Protein AF-A0A2E4V399-F1 (afdb_monomer)

Mean predicted aligned error: 6.47 Å

pLDDT: mean 80.6, std 12.01, range [52.84, 95.0]

Nearest PDB structures (foldseek):
  6inr-assembly1_A  TM=4.577E-01  e=3.540E+00  Candidatus Phytoplasma australasiaticum subsp. taiwanense
  3n9m-assembly2_C  TM=5.669E-01  e=8.612E+00  Caenorhabditis elegans

Secondary structure (DSSP, 8-state):
-HHHHHHHHHHHHTTTTTTTTTS-TTSHHHHHHHHHHHHHHHHHHHHHHHHHHHH----STT-SHHHHHHHHHHHHHHHHHHHTT-TT-

Sequence (89 aa):
MEMYEMFACKHMDYGLNNIALGGDLTNSEDKKFSLTGLAIRLTDKISRLKNLLINGKNYVKGEGMEDTFIDIANYGIIGLLVGRDKWKK

Structure (mmCIF, N/CA/C/O backbone):
data_AF-A0A2E4V399-F1
#
_entry.id   AF-A0A2E4V399-F1
#
loop_
_atom_site.group_PDB
_atom_site.id
_atom_site.type_symbol
_atom_site.label_atom_id
_atom_site.label_alt_id
_atom_site.la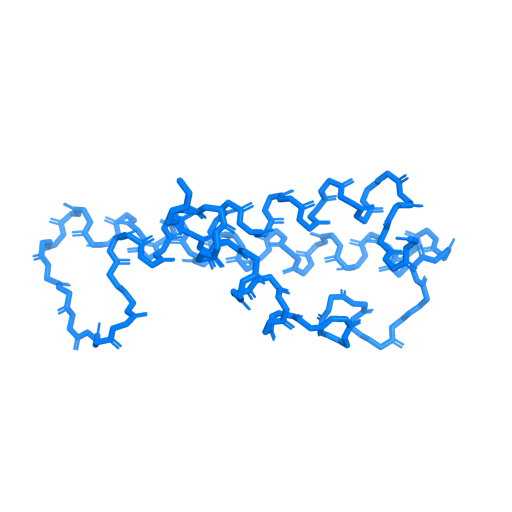bel_comp_id
_atom_site.label_asym_id
_atom_site.label_entity_id
_atom_site.label_seq_id
_atom_site.pdbx_PDB_ins_code
_atom_site.Cartn_x
_atom_site.Cartn_y
_atom_site.Cartn_z
_atom_site.occupancy
_atom_site.B_iso_or_equiv
_atom_site.auth_seq_id
_atom_site.auth_comp_id
_atom_site.auth_asym_id
_atom_site.auth_atom_id
_atom_site.pdbx_PDB_model_num
ATOM 1 N N . MET A 1 1 ? -9.776 -19.154 1.736 1.00 57.56 1 MET A N 1
ATOM 2 C CA . MET A 1 1 ? -10.129 -18.846 0.334 1.00 57.56 1 MET A CA 1
ATOM 3 C C . MET A 1 1 ? -10.638 -17.414 0.234 1.00 57.56 1 MET A C 1
ATOM 5 O O . MET A 1 1 ? -10.035 -16.636 -0.486 1.00 57.56 1 MET A O 1
ATOM 9 N N . GLU A 1 2 ? -11.580 -17.028 1.096 1.00 64.69 2 GLU A N 1
ATOM 10 C CA . GLU A 1 2 ? -12.151 -15.673 1.208 1.00 64.69 2 GLU A CA 1
ATOM 11 C C . GLU A 1 2 ? -11.127 -14.519 1.263 1.00 64.69 2 GLU A C 1
ATOM 13 O O . GLU A 1 2 ? -11.188 -13.607 0.446 1.00 64.69 2 GLU A O 1
ATOM 18 N N . MET A 1 3 ? -10.116 -14.571 2.145 1.00 61.88 3 MET A N 1
ATOM 19 C CA . MET A 1 3 ? -9.103 -13.498 2.208 1.00 61.88 3 MET A CA 1
ATOM 20 C C . MET A 1 3 ? -8.245 -13.383 0.940 1.00 61.88 3 MET A C 1
ATOM 22 O O . MET A 1 3 ? -7.809 -12.288 0.597 1.00 61.88 3 MET A O 1
ATOM 26 N N . TYR A 1 4 ? -7.994 -14.496 0.245 1.00 63.28 4 TYR A N 1
ATOM 27 C CA . TYR A 1 4 ? -7.230 -14.495 -1.005 1.00 63.28 4 TYR A CA 1
ATOM 28 C C . TYR A 1 4 ? -8.053 -13.905 -2.154 1.00 63.28 4 TYR A C 1
ATOM 30 O O . TYR A 1 4 ? -7.533 -13.116 -2.934 1.00 63.28 4 TYR A O 1
ATOM 38 N N . GLU A 1 5 ? -9.342 -14.234 -2.226 1.00 69.56 5 GLU A N 1
ATOM 39 C CA . GLU A 1 5 ? -10.275 -13.669 -3.208 1.00 69.56 5 GLU A CA 1
ATOM 40 C C . GLU A 1 5 ? -10.490 -12.171 -2.972 1.00 69.56 5 GLU A C 1
ATOM 42 O O . GLU A 1 5 ? -10.431 -11.379 -3.908 1.00 69.56 5 GLU A O 1
ATOM 47 N N . MET A 1 6 ? -10.641 -11.759 -1.712 1.00 68.25 6 MET A N 1
ATOM 48 C CA . MET A 1 6 ? -10.772 -10.354 -1.331 1.00 68.25 6 MET A CA 1
ATOM 49 C C . MET A 1 6 ? -9.490 -9.557 -1.619 1.00 68.25 6 MET A C 1
ATOM 51 O O . MET A 1 6 ? -9.559 -8.442 -2.140 1.00 68.25 6 MET A O 1
ATOM 55 N N . PHE A 1 7 ? -8.319 -10.151 -1.352 1.00 69.06 7 PHE A N 1
ATOM 56 C CA . PHE A 1 7 ? -7.024 -9.624 -1.783 1.00 69.06 7 PHE A CA 1
ATOM 57 C C . PHE A 1 7 ? -6.976 -9.469 -3.307 1.00 69.06 7 PHE A C 1
ATOM 59 O O . PHE A 1 7 ? -6.683 -8.379 -3.783 1.00 69.06 7 PHE A O 1
ATOM 66 N N . ALA A 1 8 ? -7.311 -10.511 -4.073 1.00 68.75 8 ALA A N 1
ATOM 67 C CA . ALA A 1 8 ? -7.236 -10.502 -5.533 1.00 68.75 8 ALA A CA 1
ATOM 68 C C . ALA A 1 8 ? -8.192 -9.479 -6.174 1.00 68.75 8 ALA A C 1
ATOM 70 O O . ALA A 1 8 ? -7.774 -8.729 -7.057 1.00 68.75 8 ALA A O 1
ATOM 71 N N . CYS A 1 9 ? -9.440 -9.393 -5.700 1.00 70.00 9 CYS A N 1
ATOM 72 C CA . CYS A 1 9 ? -10.418 -8.408 -6.168 1.00 70.00 9 CYS A CA 1
ATOM 73 C C . CYS A 1 9 ? -9.938 -6.972 -5.915 1.00 70.00 9 CYS A C 1
ATOM 75 O O . CYS A 1 9 ? -9.851 -6.186 -6.855 1.00 70.00 9 CYS A O 1
ATOM 77 N N . LYS A 1 10 ? -9.531 -6.642 -4.678 1.00 69.50 10 LYS A N 1
AT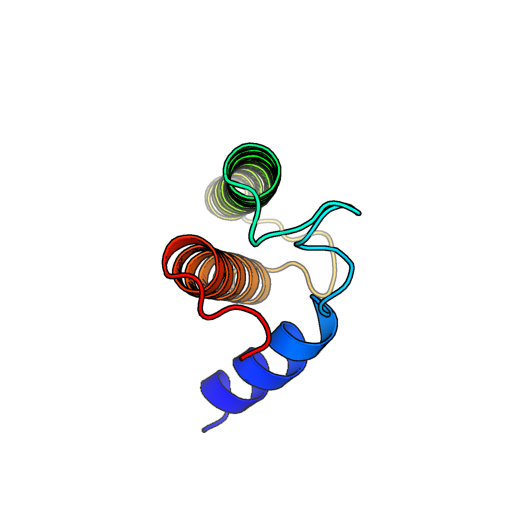OM 78 C CA . LYS A 1 10 ? -9.001 -5.303 -4.355 1.00 69.50 10 LYS A CA 1
ATOM 79 C C . LYS A 1 10 ? -7.689 -5.018 -5.095 1.00 69.50 10 LYS A C 1
ATOM 81 O O . LYS A 1 10 ? -7.471 -3.899 -5.544 1.00 69.50 10 LYS A O 1
ATOM 86 N N . HIS A 1 11 ? -6.821 -6.018 -5.263 1.00 70.75 11 HIS A N 1
ATOM 87 C CA . HIS A 1 11 ? -5.570 -5.895 -6.015 1.00 70.75 11 HIS A CA 1
ATOM 88 C C . HIS A 1 11 ? -5.808 -5.456 -7.467 1.00 70.75 11 HIS A C 1
ATOM 90 O O . HIS A 1 11 ? -5.068 -4.608 -7.971 1.00 70.75 11 HIS A O 1
ATOM 96 N N . MET A 1 12 ? -6.856 -5.978 -8.118 1.00 66.00 12 MET A N 1
ATOM 97 C CA . MET A 1 12 ? -7.255 -5.540 -9.459 1.00 66.00 12 MET A CA 1
ATOM 98 C C . MET A 1 12 ? -7.738 -4.083 -9.486 1.00 66.00 12 MET A C 1
ATOM 100 O O . MET A 1 12 ? -7.406 -3.369 -10.433 1.00 66.00 12 MET A O 1
ATOM 104 N N . ASP A 1 13 ? -8.424 -3.612 -8.439 1.00 65.12 13 ASP A N 1
ATOM 105 C CA . ASP A 1 13 ? -8.926 -2.231 -8.345 1.00 65.12 13 ASP A CA 1
ATOM 106 C C . ASP A 1 13 ? -7.814 -1.184 -8.167 1.00 65.12 13 ASP A C 1
ATOM 108 O O . ASP A 1 13 ? -7.904 -0.090 -8.728 1.00 65.12 13 ASP A O 1
ATOM 112 N N . TYR A 1 14 ? -6.716 -1.497 -7.458 1.00 64.88 14 TYR A N 1
ATOM 113 C CA . TYR A 1 14 ? -5.543 -0.596 -7.433 1.00 64.88 14 TYR A CA 1
ATOM 114 C C . TYR A 1 14 ? -4.830 -0.522 -8.787 1.00 64.88 14 TYR A C 1
ATOM 116 O O . TYR A 1 14 ? -3.932 0.311 -8.946 1.00 64.88 14 TYR A O 1
ATOM 124 N N . GLY A 1 15 ? -5.230 -1.396 -9.723 1.00 55.97 15 GLY A N 1
ATOM 125 C CA . GLY A 1 15 ? -5.188 -1.226 -11.166 1.00 55.97 15 GLY A CA 1
ATOM 126 C C . GLY A 1 15 ? -4.003 -0.421 -11.658 1.00 55.97 15 GLY A C 1
ATOM 127 O O . GLY A 1 15 ? -4.084 0.802 -11.702 1.00 55.97 15 GLY A O 1
ATOM 128 N N . LEU A 1 16 ? -2.936 -1.140 -12.033 1.00 54.16 16 LEU A N 1
ATOM 129 C CA . LEU A 1 16 ? -1.918 -0.931 -13.086 1.00 54.16 16 LEU A CA 1
ATOM 130 C C . LEU A 1 16 ? -1.521 0.502 -13.519 1.00 54.16 16 LEU A C 1
ATOM 132 O O . LEU A 1 16 ? -0.352 0.721 -13.839 1.00 54.16 16 LEU A O 1
ATOM 136 N N . ASN A 1 17 ? -2.447 1.452 -13.567 1.00 52.84 17 ASN A N 1
ATOM 137 C CA . ASN A 1 17 ? -2.295 2.849 -13.948 1.00 52.84 17 ASN A CA 1
ATOM 138 C C . ASN A 1 17 ? -1.897 3.768 -12.778 1.00 52.84 17 ASN A C 1
ATOM 140 O O . ASN A 1 17 ? -1.172 4.731 -13.003 1.00 52.84 17 ASN A O 1
ATOM 144 N N . ASN A 1 18 ? -2.292 3.477 -11.530 1.00 69.81 18 ASN A N 1
ATOM 145 C CA . ASN A 1 18 ? -2.070 4.414 -10.410 1.00 69.81 18 ASN A CA 1
ATOM 146 C C . ASN A 1 18 ? -0.747 4.193 -9.641 1.00 69.81 18 ASN A C 1
ATOM 148 O O . ASN A 1 18 ? -0.311 5.044 -8.863 1.00 69.81 18 ASN A O 1
ATOM 152 N N . ILE A 1 19 ? -0.095 3.045 -9.858 1.00 81.31 19 ILE A N 1
ATOM 153 C CA . ILE A 1 19 ? 1.181 2.693 -9.212 1.00 81.31 19 ILE A CA 1
ATOM 154 C C . ILE A 1 19 ? 2.366 3.321 -9.936 1.00 81.31 19 ILE A C 1
ATOM 156 O O . ILE A 1 19 ? 3.258 3.859 -9.288 1.00 81.31 19 ILE A O 1
ATOM 160 N N . ALA A 1 20 ? 2.354 3.297 -11.269 1.00 74.06 20 ALA A N 1
ATOM 161 C CA . ALA A 1 20 ? 3.414 3.887 -12.079 1.00 74.06 20 ALA A CA 1
ATOM 162 C C . ALA A 1 20 ? 3.407 5.426 -12.041 1.00 74.06 20 ALA A C 1
ATOM 164 O O . ALA A 1 20 ? 4.385 6.036 -12.446 1.00 74.06 20 ALA A O 1
ATOM 165 N N . LEU A 1 21 ? 2.320 6.052 -11.557 1.00 79.69 21 LEU A N 1
ATOM 166 C CA . LEU A 1 21 ? 2.153 7.512 -11.486 1.00 79.69 21 LEU A CA 1
ATOM 167 C C . LEU A 1 21 ? 2.452 8.225 -12.823 1.00 79.69 21 LEU A C 1
ATOM 169 O O . LEU A 1 21 ? 2.888 9.370 -12.835 1.00 79.69 21 LEU A O 1
ATOM 173 N N . GLY A 1 22 ? 2.214 7.541 -13.948 1.00 74.75 22 GLY A N 1
ATOM 174 C CA . GLY A 1 22 ? 2.508 8.041 -15.295 1.00 74.75 22 GLY A CA 1
ATOM 175 C C . GLY A 1 22 ? 3.956 7.863 -15.775 1.00 74.75 22 GLY A C 1
ATOM 176 O O . GLY A 1 22 ? 4.233 8.230 -16.911 1.00 74.75 22 GLY A O 1
ATOM 177 N N . GLY A 1 23 ? 4.851 7.298 -14.958 1.00 78.69 23 GLY A N 1
ATOM 178 C CA . GLY A 1 23 ? 6.252 7.025 -15.300 1.00 78.69 23 GLY A CA 1
ATOM 179 C C . GLY A 1 23 ? 6.522 5.599 -15.796 1.00 78.69 23 GLY A C 1
ATOM 180 O O . GLY A 1 23 ? 5.641 4.732 -15.806 1.00 78.69 23 GLY A O 1
ATOM 181 N N . ASP A 1 24 ? 7.769 5.344 -16.186 1.00 84.69 24 ASP A N 1
ATOM 182 C CA . ASP A 1 24 ? 8.266 4.039 -16.618 1.00 84.69 24 ASP A CA 1
ATOM 183 C C . ASP A 1 24 ? 8.965 3.311 -15.461 1.00 84.69 24 ASP A C 1
ATOM 185 O O . ASP A 1 24 ? 10.067 3.655 -15.050 1.00 84.69 24 ASP A O 1
ATOM 189 N N . LEU A 1 25 ? 8.359 2.237 -14.952 1.00 85.19 25 LEU A N 1
ATOM 190 C CA . LEU A 1 25 ? 8.910 1.474 -13.825 1.00 85.19 25 LEU A CA 1
ATOM 191 C C . LEU A 1 25 ? 10.201 0.700 -14.148 1.00 85.19 25 LEU A C 1
ATOM 193 O O . LEU A 1 25 ? 10.803 0.144 -13.229 1.00 85.19 25 LEU A O 1
ATOM 197 N N . THR A 1 26 ? 10.632 0.650 -15.413 1.00 84.75 26 THR A N 1
ATOM 198 C CA . THR A 1 26 ? 11.970 0.160 -15.785 1.00 84.75 26 THR A CA 1
ATOM 199 C C . THR A 1 26 ? 13.059 1.204 -15.525 1.00 84.75 26 THR A C 1
ATOM 201 O O . THR A 1 26 ? 14.224 0.847 -15.333 1.00 84.75 26 THR A O 1
ATOM 204 N N . ASN A 1 27 ? 12.688 2.487 -15.447 1.00 90.38 27 ASN A N 1
ATOM 205 C CA . ASN A 1 27 ? 13.567 3.570 -15.041 1.00 90.38 27 ASN A CA 1
ATOM 206 C C . ASN A 1 27 ? 13.688 3.612 -13.506 1.00 90.38 27 ASN A C 1
ATOM 208 O O . ASN A 1 27 ? 12.703 3.578 -12.768 1.00 90.38 27 ASN A O 1
ATOM 212 N N . SER A 1 28 ? 14.924 3.705 -13.011 1.00 88.81 28 SER A N 1
ATOM 213 C CA . SER A 1 28 ? 15.229 3.718 -11.575 1.00 88.81 28 SER A CA 1
ATOM 214 C C . SER A 1 28 ? 14.605 4.907 -10.825 1.00 88.81 28 SER A C 1
ATOM 216 O O . SER A 1 28 ? 14.170 4.759 -9.681 1.00 88.81 28 SER A O 1
ATOM 218 N N . GLU A 1 29 ? 14.536 6.080 -11.456 1.00 91.31 29 GLU A N 1
ATOM 219 C CA . GLU A 1 29 ? 13.983 7.298 -10.860 1.00 91.31 29 GLU A CA 1
ATOM 22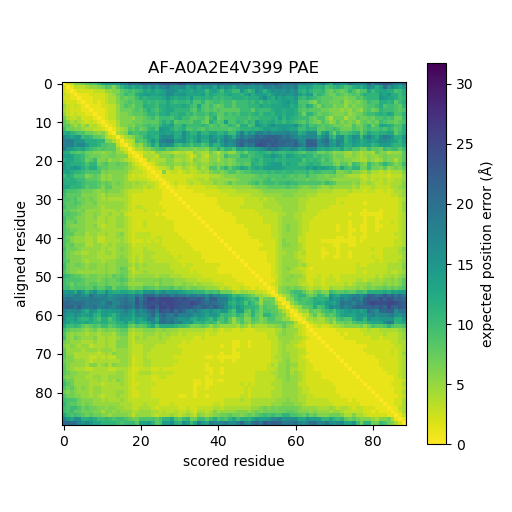0 C C . GLU A 1 29 ? 12.461 7.208 -10.721 1.00 91.31 29 GLU A C 1
ATOM 222 O O . GLU A 1 29 ? 11.934 7.370 -9.618 1.00 91.31 29 GLU A O 1
ATOM 227 N N . ASP A 1 30 ? 11.770 6.822 -11.792 1.00 89.81 30 ASP A N 1
ATOM 228 C CA . ASP A 1 30 ? 10.318 6.613 -11.793 1.00 89.81 30 ASP A CA 1
ATOM 229 C C . ASP A 1 30 ? 9.910 5.473 -10.851 1.00 89.81 30 ASP A C 1
ATOM 231 O O . ASP A 1 30 ? 8.920 5.572 -10.120 1.00 89.81 30 ASP A O 1
ATOM 235 N N . LYS A 1 31 ? 10.711 4.402 -10.781 1.00 91.19 31 LYS A N 1
ATOM 236 C CA . LYS A 1 31 ? 10.533 3.325 -9.800 1.00 91.19 31 LYS A CA 1
ATOM 237 C C . LYS A 1 31 ? 10.658 3.843 -8.369 1.00 91.19 31 LYS A C 1
ATOM 239 O O . LYS A 1 31 ? 9.825 3.512 -7.523 1.00 91.19 31 LYS A O 1
ATOM 244 N N . LYS A 1 32 ? 11.672 4.661 -8.076 1.00 91.94 32 LYS A N 1
ATOM 245 C CA . LYS A 1 32 ? 11.835 5.277 -6.752 1.00 91.94 32 LYS A CA 1
ATOM 246 C C . LYS A 1 32 ? 10.649 6.184 -6.429 1.00 91.94 32 LYS A C 1
ATOM 248 O O . LYS A 1 32 ? 10.113 6.091 -5.329 1.00 91.94 32 LYS A O 1
ATOM 253 N N . PHE A 1 33 ? 10.202 6.992 -7.386 1.00 91.75 33 PHE A N 1
ATOM 254 C CA . PHE A 1 33 ? 9.040 7.864 -7.238 1.00 91.75 33 PHE A CA 1
ATOM 255 C C . PHE A 1 33 ? 7.756 7.070 -6.951 1.00 91.75 33 PHE A C 1
ATOM 257 O O . PHE A 1 33 ? 7.023 7.383 -6.010 1.00 91.75 33 PHE A O 1
ATOM 264 N N . SER A 1 34 ? 7.532 5.973 -7.677 1.00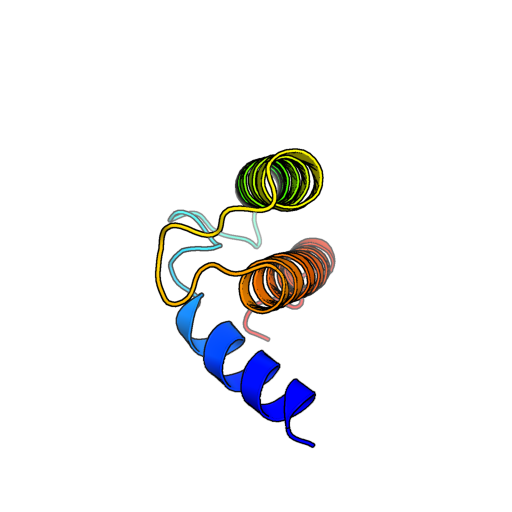 90.94 34 SER A N 1
ATOM 265 C CA . SER A 1 34 ? 6.433 5.033 -7.434 1.00 90.94 34 SER A CA 1
ATOM 266 C C . SER A 1 34 ? 6.474 4.438 -6.020 1.00 90.94 34 SER A C 1
ATOM 268 O O . SER A 1 34 ? 5.475 4.481 -5.295 1.00 90.94 34 SER A O 1
ATOM 270 N N . LEU A 1 35 ? 7.641 3.947 -5.582 1.00 92.69 35 LEU A N 1
ATOM 271 C CA . LEU A 1 35 ? 7.832 3.405 -4.231 1.00 92.69 35 LEU A CA 1
ATOM 272 C C . LEU A 1 35 ? 7.622 4.471 -3.145 1.00 92.69 35 LEU A C 1
ATOM 274 O O . LEU A 1 35 ? 7.026 4.178 -2.108 1.00 92.69 35 LEU A O 1
ATOM 278 N N . THR A 1 36 ? 8.040 5.717 -3.383 1.00 93.81 36 THR A N 1
ATOM 279 C CA . THR A 1 36 ? 7.742 6.846 -2.492 1.00 93.81 36 THR A CA 1
ATOM 280 C C . THR A 1 36 ? 6.237 7.105 -2.409 1.00 93.81 36 THR A C 1
ATOM 282 O O . THR A 1 36 ? 5.700 7.242 -1.309 1.00 93.81 36 THR A O 1
ATOM 285 N N . GLY A 1 37 ? 5.523 7.090 -3.538 1.00 92.19 37 GLY A N 1
ATOM 286 C CA . GLY A 1 37 ? 4.064 7.218 -3.559 1.00 92.19 37 GLY A CA 1
ATOM 287 C C . GLY A 1 37 ? 3.349 6.086 -2.810 1.00 92.19 37 GLY A C 1
AT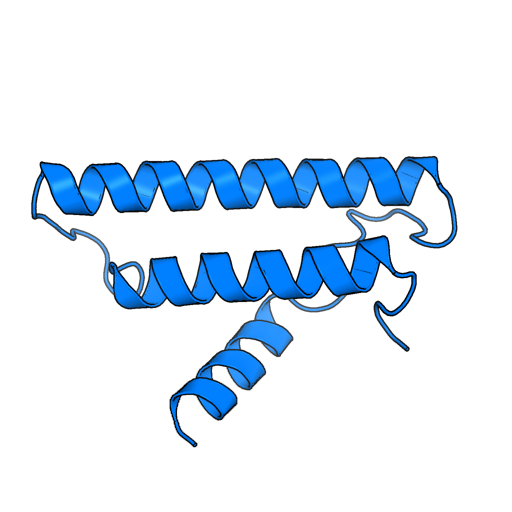OM 288 O O . GLY A 1 37 ? 2.346 6.324 -2.137 1.00 92.19 37 GLY A O 1
ATOM 289 N N . LEU A 1 38 ? 3.865 4.856 -2.875 1.00 91.88 38 LEU A N 1
ATOM 290 C CA . LEU A 1 38 ? 3.370 3.727 -2.076 1.00 91.88 38 LEU A CA 1
ATOM 291 C C . LEU A 1 38 ? 3.617 3.928 -0.576 1.00 91.88 38 LEU A C 1
ATOM 293 O O . LEU A 1 38 ? 2.715 3.690 0.225 1.00 91.88 38 LEU A O 1
ATOM 297 N N . ALA A 1 39 ? 4.800 4.411 -0.189 1.00 93.75 39 ALA A N 1
ATOM 298 C CA . ALA A 1 39 ? 5.127 4.685 1.209 1.00 93.75 39 ALA A CA 1
ATOM 299 C C . ALA A 1 39 ? 4.213 5.761 1.825 1.00 93.75 39 ALA A C 1
ATOM 301 O O . ALA A 1 39 ? 3.772 5.620 2.968 1.00 93.75 39 ALA A O 1
ATOM 302 N N . ILE A 1 40 ? 3.871 6.803 1.059 1.00 93.38 40 ILE A N 1
ATOM 303 C CA . ILE A 1 40 ? 2.925 7.845 1.490 1.00 93.38 40 ILE A CA 1
ATOM 304 C C . ILE A 1 40 ? 1.532 7.242 1.721 1.00 93.38 40 ILE A C 1
ATOM 306 O O . ILE A 1 40 ? 0.942 7.456 2.780 1.00 93.38 40 ILE A O 1
ATOM 310 N N . ARG A 1 41 ? 1.032 6.428 0.780 1.00 91.50 41 ARG A N 1
ATOM 311 C CA . ARG A 1 41 ? -0.269 5.744 0.916 1.00 91.50 41 ARG A CA 1
ATOM 312 C C . ARG A 1 41 ? -0.305 4.803 2.123 1.00 91.50 41 ARG A C 1
ATOM 314 O O . ARG A 1 41 ? -1.283 4.799 2.864 1.00 91.50 41 ARG A O 1
ATOM 321 N N . LEU A 1 42 ? 0.767 4.049 2.367 1.00 93.75 42 LEU A N 1
ATOM 322 C CA . LEU A 1 42 ? 0.900 3.214 3.566 1.00 93.75 42 LEU A CA 1
ATOM 323 C C . LEU A 1 42 ? 0.860 4.046 4.851 1.00 93.75 42 LEU A C 1
ATOM 325 O O . LEU A 1 42 ? 0.183 3.673 5.807 1.00 93.75 42 LEU A O 1
ATOM 329 N N . THR A 1 43 ? 1.558 5.181 4.870 1.00 95.00 43 THR A N 1
ATOM 330 C CA . THR A 1 43 ? 1.605 6.075 6.035 1.00 95.00 43 THR A CA 1
ATOM 331 C C . THR A 1 43 ? 0.222 6.632 6.373 1.00 95.00 43 THR A C 1
ATOM 333 O O . THR A 1 43 ? -0.160 6.647 7.546 1.00 95.00 43 THR A O 1
ATOM 336 N N . ASP A 1 44 ? -0.551 7.029 5.361 1.00 91.38 44 ASP A N 1
ATOM 337 C CA . ASP A 1 44 ? -1.942 7.459 5.528 1.00 91.38 44 ASP A CA 1
ATOM 338 C C . ASP A 1 44 ? -2.807 6.351 6.157 1.00 91.38 44 ASP A C 1
ATOM 340 O O . ASP A 1 44 ? -3.431 6.554 7.203 1.00 91.38 44 ASP A O 1
ATOM 344 N N . LYS A 1 45 ? -2.745 5.128 5.611 1.00 90.50 45 LYS A N 1
ATOM 345 C CA . LYS A 1 45 ? -3.510 3.980 6.128 1.00 90.50 45 LYS A CA 1
ATOM 346 C C . LYS A 1 45 ? -3.116 3.585 7.549 1.00 90.50 45 LYS A C 1
ATOM 348 O O . LYS A 1 45 ? -3.989 3.308 8.368 1.00 90.50 45 LYS A O 1
ATOM 353 N N . ILE A 1 46 ? -1.829 3.620 7.889 1.00 93.25 46 ILE A N 1
ATOM 354 C CA . ILE A 1 46 ? -1.357 3.363 9.259 1.00 93.25 46 ILE A CA 1
ATOM 355 C C . ILE A 1 46 ? -1.867 4.442 10.219 1.00 93.25 46 ILE A C 1
ATOM 357 O O . ILE A 1 46 ? -2.294 4.129 11.332 1.00 93.25 46 ILE A O 1
ATOM 361 N N . SER A 1 47 ? -1.844 5.709 9.803 1.00 91.56 47 SER A N 1
ATOM 362 C CA . SER A 1 47 ? -2.329 6.825 10.623 1.00 91.56 47 SER A CA 1
ATOM 363 C C . SER A 1 47 ? -3.829 6.701 10.883 1.00 91.56 47 SER A C 1
ATOM 365 O O . SER A 1 47 ? -4.286 6.847 12.018 1.00 91.56 47 SER A O 1
ATOM 367 N N . ARG A 1 48 ? -4.593 6.322 9.855 1.00 87.75 48 ARG A N 1
ATOM 368 C CA . ARG A 1 48 ? -6.011 5.987 9.977 1.00 87.75 48 ARG A CA 1
ATOM 369 C C . ARG A 1 48 ? -6.249 4.820 10.936 1.00 87.75 48 ARG A C 1
ATOM 371 O O . ARG A 1 48 ? -7.081 4.941 11.832 1.00 87.75 48 ARG A O 1
ATOM 378 N N . LEU A 1 49 ? -5.512 3.718 10.785 1.00 90.56 49 LEU A N 1
ATOM 379 C CA . LEU A 1 49 ? -5.636 2.548 11.657 1.00 90.56 49 LEU A CA 1
ATOM 380 C C . LEU A 1 49 ? -5.385 2.919 13.122 1.00 90.56 49 LEU A C 1
ATOM 382 O O . LEU A 1 49 ? -6.166 2.546 13.993 1.00 90.56 49 LEU A O 1
ATOM 386 N N . LYS A 1 50 ? -4.340 3.713 13.393 1.00 90.31 50 LYS A N 1
ATOM 387 C CA . LYS A 1 50 ? -4.062 4.244 14.736 1.00 90.31 50 LYS A CA 1
ATOM 388 C C . LYS A 1 50 ? -5.239 5.049 15.283 1.00 90.31 50 LYS A C 1
ATOM 390 O O . LYS A 1 50 ? -5.646 4.824 16.419 1.00 90.31 50 LYS A O 1
ATOM 395 N N . ASN A 1 51 ? -5.812 5.943 14.480 1.00 87.19 51 ASN A N 1
ATOM 396 C CA . ASN A 1 51 ? -6.972 6.734 14.891 1.00 87.19 51 ASN A CA 1
ATOM 397 C C . ASN A 1 51 ? -8.193 5.859 15.208 1.00 87.19 51 ASN A C 1
ATOM 399 O O . ASN A 1 51 ? -8.886 6.130 16.187 1.00 87.19 51 ASN A O 1
ATOM 403 N N . LEU A 1 52 ? -8.442 4.805 14.423 1.00 86.19 52 LEU A N 1
ATOM 404 C CA . LEU A 1 52 ? -9.525 3.849 14.676 1.00 86.19 52 LEU A CA 1
ATOM 405 C C . LEU A 1 52 ? -9.312 3.075 15.983 1.00 86.19 52 LEU A C 1
ATOM 407 O O . LEU A 1 52 ? -10.257 2.929 16.755 1.00 86.19 52 LEU A O 1
ATOM 411 N N . LEU A 1 53 ? -8.081 2.632 16.253 1.00 85.19 53 LEU A N 1
ATOM 412 C CA . LEU A 1 53 ? -7.731 1.903 17.476 1.00 85.19 53 LEU A CA 1
ATOM 413 C C . LEU A 1 53 ? -7.858 2.768 18.737 1.00 85.19 53 LEU A C 1
ATOM 415 O O . LEU A 1 53 ? -8.311 2.279 19.766 1.00 85.19 53 LEU A O 1
ATOM 419 N N . ILE A 1 54 ? -7.471 4.045 18.661 1.00 86.94 54 ILE A N 1
ATOM 420 C CA . ILE A 1 54 ? -7.498 4.962 19.812 1.00 86.94 54 ILE A CA 1
ATOM 421 C C . ILE A 1 54 ? -8.918 5.475 20.081 1.00 86.94 54 ILE A C 1
ATOM 423 O O . ILE A 1 54 ? -9.34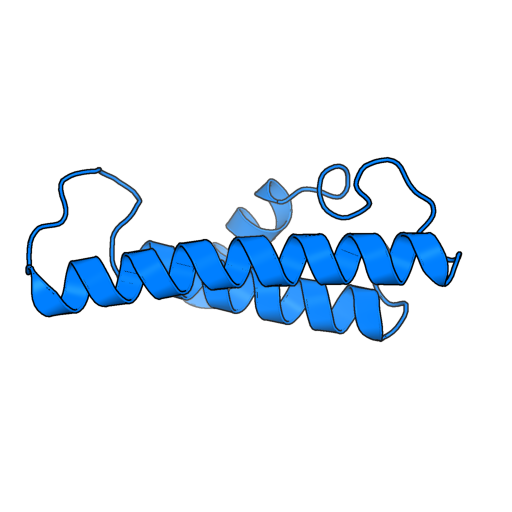6 5.531 21.230 1.00 86.94 54 ILE A O 1
ATOM 427 N N . ASN A 1 55 ? -9.656 5.854 19.033 1.00 81.88 55 ASN A N 1
ATOM 428 C CA . ASN A 1 55 ? -10.936 6.552 19.185 1.00 81.88 55 ASN A CA 1
ATOM 429 C C . ASN A 1 55 ? -12.161 5.628 19.083 1.00 81.88 55 ASN A C 1
ATOM 431 O O . ASN A 1 55 ? -13.282 6.081 19.321 1.00 81.88 55 ASN A O 1
ATOM 435 N N . GLY A 1 56 ? -11.975 4.362 18.688 1.00 66.19 56 GLY A N 1
ATOM 436 C CA . GLY A 1 56 ? -13.011 3.321 18.648 1.00 66.19 56 GLY A CA 1
ATOM 437 C C . GLY A 1 56 ? -14.189 3.590 17.705 1.00 66.19 56 GLY A C 1
ATOM 438 O O . GLY A 1 56 ? -15.175 2.856 17.725 1.00 66.19 56 GLY A O 1
ATOM 439 N N . LYS A 1 57 ? -14.131 4.651 16.895 1.00 60.81 57 LYS A N 1
ATOM 440 C CA . LYS A 1 57 ? -15.259 5.120 16.088 1.00 60.81 57 LYS A CA 1
ATOM 441 C C . LYS A 1 57 ? -14.899 5.106 14.617 1.00 60.81 57 LYS A C 1
ATOM 443 O O . LYS A 1 57 ? -14.032 5.841 14.153 1.00 60.81 57 LYS A O 1
ATOM 448 N N . ASN A 1 58 ? -15.609 4.251 13.901 1.00 61.84 58 ASN A N 1
ATOM 449 C CA . ASN A 1 58 ? -15.479 4.077 12.475 1.00 61.84 58 ASN A CA 1
ATOM 450 C C . ASN A 1 58 ? -16.674 4.762 11.804 1.00 61.84 58 ASN A C 1
ATOM 452 O O . ASN A 1 58 ? -17.787 4.246 11.836 1.00 61.84 58 ASN A O 1
ATOM 456 N N . TYR A 1 59 ? -16.464 5.971 11.285 1.00 58.38 59 TYR A N 1
ATOM 457 C CA . TYR A 1 59 ? -17.550 6.827 10.789 1.00 58.38 59 TYR A CA 1
ATOM 458 C C . TYR A 1 59 ? -17.853 6.639 9.293 1.00 58.38 59 TYR A C 1
ATOM 460 O O . TYR A 1 59 ? -18.795 7.243 8.787 1.00 58.38 59 TYR A O 1
ATOM 468 N N . VAL A 1 60 ? -17.077 5.809 8.585 1.00 64.25 60 VAL A N 1
ATOM 469 C CA . VAL A 1 60 ? -17.183 5.627 7.130 1.00 64.25 60 VAL A CA 1
ATOM 470 C C . VAL A 1 60 ? -17.342 4.144 6.791 1.00 64.25 60 VAL A C 1
ATOM 472 O O . VAL A 1 60 ? -16.542 3.301 7.202 1.00 64.25 60 VAL A O 1
ATOM 475 N N . LYS A 1 61 ? -18.401 3.815 6.044 1.00 63.97 61 LYS A N 1
ATOM 476 C CA . LYS A 1 61 ? -18.692 2.453 5.575 1.00 63.97 61 LYS A CA 1
ATOM 477 C C . LYS A 1 61 ? -17.648 2.035 4.528 1.00 63.97 61 LYS A C 1
ATOM 479 O O . LYS A 1 61 ? -17.447 2.764 3.565 1.00 63.97 61 L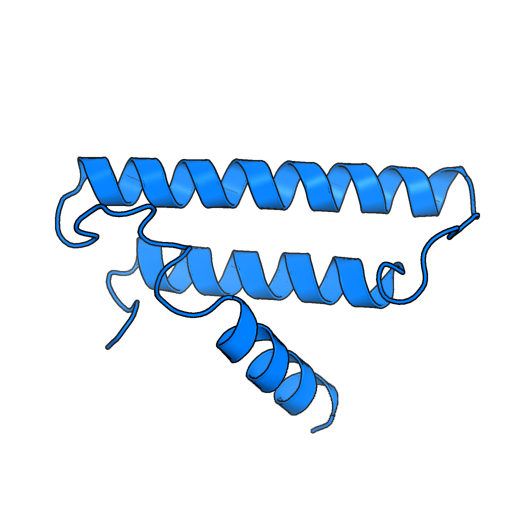YS A O 1
ATOM 484 N N . GLY A 1 62 ? -17.023 0.868 4.704 1.00 66.31 62 GLY A N 1
ATOM 485 C CA . GLY A 1 62 ? -15.988 0.349 3.791 1.00 66.31 62 GLY A CA 1
ATOM 486 C C . GLY A 1 62 ? -14.570 0.861 4.061 1.00 66.31 62 GLY A C 1
ATOM 487 O O . GLY A 1 62 ? -13.686 0.707 3.223 1.00 66.31 62 GLY A O 1
ATOM 488 N N . GLU A 1 63 ? -14.345 1.488 5.215 1.00 71.75 63 GLU A N 1
ATOM 489 C CA . GLU A 1 63 ? -13.012 1.911 5.636 1.00 71.75 63 GLU A CA 1
ATOM 490 C C . GLU A 1 63 ? -12.725 1.550 7.104 1.00 71.75 63 GLU A C 1
ATOM 492 O O . GLU A 1 63 ? -12.130 2.331 7.861 1.00 71.75 63 GLU A O 1
ATOM 497 N N . GLY A 1 64 ? -13.199 0.370 7.518 1.00 81.44 64 GLY A N 1
ATOM 498 C CA . GLY A 1 64 ? -12.933 -0.155 8.850 1.00 81.44 64 GLY A CA 1
ATOM 499 C C . GLY A 1 64 ? -11.532 -0.694 9.044 1.00 81.44 64 GLY A C 1
ATOM 500 O O . GLY A 1 64 ? -10.675 -0.601 8.167 1.00 81.44 64 GLY A O 1
ATOM 501 N N . MET A 1 65 ? -11.286 -1.238 10.237 1.00 86.00 65 MET A N 1
ATOM 502 C CA . MET A 1 65 ? -9.981 -1.809 10.572 1.00 86.00 65 MET A CA 1
ATOM 503 C C . MET A 1 65 ? -9.600 -2.916 9.589 1.00 86.00 65 MET A C 1
ATOM 505 O O . MET A 1 65 ? -8.482 -2.910 9.088 1.00 86.00 65 MET A O 1
ATOM 509 N N . GLU A 1 66 ? -10.539 -3.804 9.261 1.00 85.25 66 GLU A N 1
ATOM 510 C CA . GLU A 1 66 ? -10.334 -4.883 8.292 1.00 85.25 66 GLU A CA 1
ATOM 511 C C . GLU A 1 66 ? -9.983 -4.351 6.896 1.00 85.25 66 GLU A C 1
ATOM 513 O O . GLU A 1 66 ? -8.927 -4.698 6.371 1.00 85.25 66 GLU A O 1
ATOM 518 N N . ASP A 1 67 ? -10.779 -3.425 6.345 1.00 83.81 67 ASP A N 1
ATOM 519 C CA . ASP A 1 67 ? -10.466 -2.752 5.074 1.00 83.81 67 ASP A CA 1
ATOM 520 C C . ASP A 1 67 ? -9.075 -2.102 5.096 1.00 83.81 67 ASP A C 1
ATOM 522 O O . ASP A 1 67 ? -8.314 -2.203 4.135 1.00 83.81 67 ASP A O 1
ATOM 526 N N . THR A 1 68 ? -8.716 -1.469 6.217 1.00 87.81 68 THR A N 1
ATOM 527 C CA . THR A 1 68 ? -7.422 -0.797 6.378 1.00 87.81 68 THR A CA 1
ATOM 528 C C . THR A 1 68 ? -6.264 -1.799 6.418 1.00 87.81 68 THR A C 1
ATOM 530 O O . THR A 1 68 ? -5.213 -1.545 5.831 1.00 87.81 68 THR A O 1
ATOM 533 N N . PHE A 1 69 ? -6.434 -2.956 7.064 1.00 89.06 69 PHE A N 1
ATOM 534 C CA . PHE A 1 69 ? -5.434 -4.027 7.033 1.00 89.06 69 PHE A CA 1
ATOM 535 C C . PHE A 1 69 ? -5.275 -4.618 5.630 1.00 89.06 69 PHE A C 1
ATOM 537 O O . PHE A 1 69 ? -4.144 -4.857 5.200 1.00 89.06 69 PHE A O 1
ATOM 544 N N . ILE A 1 70 ? -6.378 -4.797 4.899 1.00 87.19 70 ILE A N 1
ATOM 545 C CA . ILE A 1 70 ? -6.362 -5.261 3.507 1.00 87.19 70 ILE A CA 1
ATOM 546 C C . ILE A 1 70 ? -5.617 -4.258 2.616 1.00 87.19 70 ILE A C 1
ATOM 548 O O . ILE A 1 70 ? -4.754 -4.667 1.840 1.00 87.19 70 ILE A O 1
ATOM 552 N N . ASP A 1 71 ? -5.882 -2.953 2.757 1.00 86.75 71 ASP A N 1
ATOM 553 C CA . ASP A 1 71 ? -5.160 -1.892 2.038 1.00 86.75 71 ASP A CA 1
ATOM 554 C C . ASP A 1 71 ? -3.644 -1.971 2.307 1.00 86.75 71 ASP A C 1
ATOM 556 O O . ASP A 1 71 ? -2.837 -1.946 1.376 1.00 86.75 71 ASP A O 1
ATOM 560 N N . ILE A 1 72 ? -3.242 -2.093 3.578 1.00 90.75 72 ILE A N 1
ATOM 561 C CA . ILE A 1 72 ? -1.827 -2.168 3.980 1.00 90.75 72 ILE A CA 1
ATOM 562 C C . ILE A 1 72 ? -1.149 -3.401 3.370 1.00 90.75 72 ILE A C 1
ATOM 564 O O . ILE A 1 72 ? -0.059 -3.285 2.803 1.00 90.75 72 ILE A O 1
ATOM 568 N N . ALA A 1 73 ? -1.790 -4.570 3.451 1.00 89.56 73 ALA A N 1
ATOM 569 C CA . ALA A 1 73 ? -1.267 -5.803 2.869 1.00 89.56 73 ALA A CA 1
ATOM 570 C C . ALA A 1 73 ? -1.110 -5.685 1.343 1.00 89.56 73 ALA A C 1
ATOM 572 O O . ALA A 1 73 ? -0.059 -6.032 0.797 1.00 89.56 73 ALA A O 1
ATOM 573 N N . ASN A 1 74 ? -2.116 -5.124 0.664 1.00 86.88 74 ASN A N 1
ATOM 574 C CA . ASN A 1 74 ? -2.089 -4.880 -0.775 1.00 86.88 74 ASN A CA 1
ATOM 575 C C . ASN A 1 74 ? -0.935 -3.961 -1.179 1.00 86.88 74 ASN A C 1
ATOM 577 O O . ASN A 1 74 ? -0.138 -4.328 -2.044 1.00 86.88 74 ASN A O 1
ATOM 581 N N . TYR A 1 75 ? -0.784 -2.804 -0.530 1.00 89.25 75 TYR A N 1
ATOM 582 C CA . TYR A 1 75 ? 0.316 -1.887 -0.832 1.00 89.25 75 TYR A CA 1
ATOM 583 C C . TYR A 1 75 ? 1.690 -2.498 -0.542 1.00 89.25 75 TYR A C 1
ATOM 585 O O . TYR A 1 75 ? 2.629 -2.259 -1.304 1.00 89.25 75 TYR A O 1
ATOM 593 N N . GLY A 1 76 ? 1.814 -3.325 0.501 1.00 90.44 76 GLY A N 1
ATOM 594 C CA . GLY A 1 76 ? 3.038 -4.075 0.782 1.00 90.44 76 GLY A CA 1
ATOM 595 C C . GLY A 1 76 ? 3.409 -5.037 -0.349 1.00 90.44 76 GLY A C 1
ATOM 596 O O . GLY A 1 76 ? 4.552 -5.048 -0.809 1.00 90.44 76 GLY A O 1
ATOM 597 N N . ILE A 1 77 ? 2.438 -5.802 -0.856 1.00 88.19 77 ILE A N 1
ATOM 598 C CA . ILE A 1 77 ? 2.656 -6.736 -1.969 1.00 88.19 77 ILE A CA 1
ATOM 599 C C . ILE A 1 77 ? 2.992 -5.984 -3.260 1.00 88.19 77 ILE A C 1
ATOM 601 O O . ILE A 1 77 ? 3.943 -6.353 -3.949 1.00 88.19 77 ILE A O 1
ATOM 605 N N . ILE A 1 78 ? 2.288 -4.889 -3.558 1.00 88.00 78 ILE A N 1
ATOM 606 C CA . ILE A 1 78 ? 2.591 -4.031 -4.711 1.00 88.00 78 ILE A CA 1
ATOM 607 C C . ILE A 1 78 ? 4.021 -3.478 -4.609 1.00 88.00 78 ILE A C 1
ATOM 609 O O . ILE A 1 78 ? 4.779 -3.565 -5.574 1.00 88.00 78 ILE A O 1
ATOM 613 N N . GLY A 1 79 ? 4.430 -2.975 -3.440 1.00 90.81 79 GLY A N 1
ATOM 614 C CA . GLY A 1 79 ? 5.789 -2.477 -3.211 1.00 90.81 79 GLY A CA 1
ATOM 615 C C . GLY A 1 79 ? 6.862 -3.545 -3.426 1.00 90.81 79 GLY A C 1
ATOM 616 O O . GLY A 1 79 ? 7.892 -3.266 -4.040 1.00 90.81 79 GLY A O 1
ATOM 617 N N . LEU A 1 80 ? 6.604 -4.788 -3.006 1.00 91.38 80 LEU A N 1
ATOM 618 C CA . LEU A 1 80 ? 7.490 -5.922 -3.285 1.00 91.38 80 LEU A CA 1
ATOM 619 C C . LEU A 1 80 ? 7.574 -6.236 -4.784 1.00 91.38 80 LEU A C 1
ATOM 621 O O . LEU A 1 80 ? 8.664 -6.516 -5.280 1.00 91.38 80 LEU A O 1
ATOM 625 N N . LEU A 1 81 ? 6.451 -6.201 -5.506 1.00 89.44 81 LEU A N 1
ATOM 626 C CA . LEU A 1 81 ? 6.416 -6.462 -6.947 1.00 89.44 81 LEU A CA 1
ATOM 627 C C . LEU A 1 81 ? 7.156 -5.379 -7.737 1.00 89.44 81 LEU A C 1
ATOM 629 O O . LEU A 1 81 ? 7.987 -5.714 -8.580 1.00 89.44 81 LEU A O 1
ATOM 633 N N . VAL A 1 82 ? 6.911 -4.101 -7.435 1.00 88.62 82 VAL A N 1
ATOM 634 C CA . VAL A 1 82 ? 7.621 -2.966 -8.047 1.00 88.62 82 VAL A CA 1
ATOM 635 C C . VAL A 1 82 ? 9.108 -3.0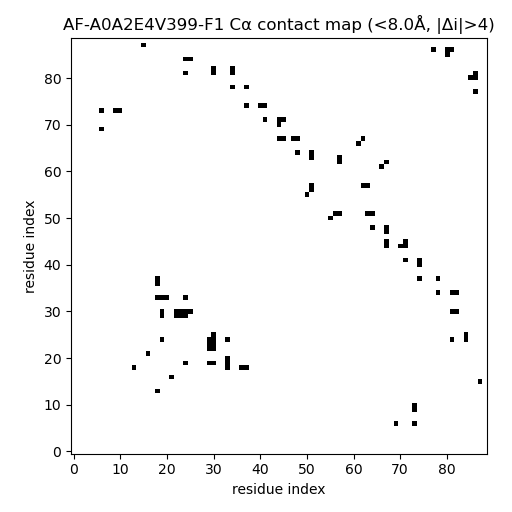35 -7.705 1.00 88.62 82 VAL A C 1
ATOM 637 O O . VAL A 1 82 ? 9.948 -3.035 -8.599 1.00 88.62 82 VAL A O 1
ATOM 640 N N . GLY A 1 83 ? 9.452 -3.188 -6.422 1.00 89.00 83 GLY A N 1
ATOM 641 C CA . GLY A 1 83 ? 10.836 -3.266 -5.951 1.00 89.00 83 GLY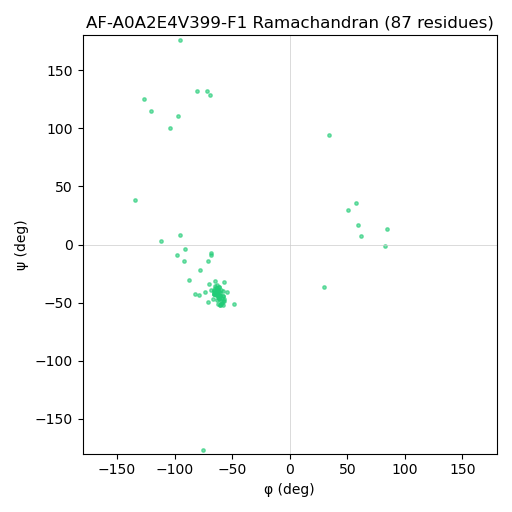 A CA 1
ATOM 642 C C . GLY A 1 83 ? 11.647 -4.395 -6.593 1.00 89.00 83 GLY A C 1
ATOM 643 O O . GLY A 1 83 ? 12.840 -4.220 -6.833 1.00 89.00 83 GLY A O 1
ATOM 644 N N . ARG A 1 84 ? 11.001 -5.519 -6.928 1.00 90.94 84 ARG A N 1
ATOM 645 C CA . ARG A 1 84 ? 11.619 -6.699 -7.561 1.00 90.94 84 ARG A CA 1
ATOM 646 C C . ARG A 1 84 ? 11.500 -6.740 -9.089 1.00 90.94 84 ARG A C 1
ATOM 648 O O . ARG A 1 84 ? 11.805 -7.780 -9.668 1.00 90.94 84 ARG A O 1
ATOM 655 N N . ASP A 1 85 ? 11.014 -5.678 -9.733 1.00 87.25 85 ASP A N 1
ATOM 656 C CA . ASP A 1 85 ? 10.821 -5.624 -11.195 1.00 87.25 85 ASP A CA 1
ATOM 657 C C . ASP A 1 85 ? 9.898 -6.743 -11.721 1.00 87.25 85 ASP A C 1
ATOM 659 O O . ASP A 1 85 ? 10.108 -7.325 -12.794 1.00 87.25 85 ASP A O 1
ATOM 663 N N . LYS A 1 86 ? 8.884 -7.078 -10.913 1.00 84.94 86 LYS A N 1
ATOM 664 C CA . LYS A 1 86 ? 7.849 -8.091 -11.180 1.00 84.94 86 LYS A CA 1
ATOM 665 C C . LYS A 1 86 ? 6.459 -7.491 -11.391 1.00 84.94 86 LYS A C 1
ATOM 667 O O . LYS A 1 86 ? 5.493 -8.226 -11.544 1.00 84.94 86 LYS A O 1
ATOM 672 N N . TRP A 1 87 ? 6.333 -6.169 -11.370 1.00 80.94 87 TRP A N 1
ATOM 673 C CA . TRP A 1 87 ? 5.066 -5.499 -11.639 1.00 80.94 87 TRP A CA 1
ATOM 674 C C . TRP A 1 87 ? 4.698 -5.599 -13.131 1.00 80.94 87 TRP A C 1
ATOM 676 O O . TRP A 1 87 ? 5.540 -5.325 -13.982 1.00 80.94 87 TRP A O 1
ATOM 686 N N . LYS A 1 88 ? 3.446 -5.975 -13.439 1.00 67.50 88 LYS A N 1
ATOM 687 C CA . LYS A 1 88 ? 2.917 -6.252 -14.799 1.00 67.50 88 LYS A CA 1
ATOM 688 C C . LYS A 1 88 ? 3.623 -7.370 -15.592 1.00 67.50 88 LYS A C 1
ATOM 690 O O . LYS A 1 88 ? 3.462 -7.415 -16.811 1.00 67.50 88 LYS A O 1
ATOM 695 N N . LYS A 1 89 ? 4.403 -8.232 -14.933 1.00 57.16 89 LYS A N 1
ATOM 696 C CA . LYS A 1 89 ? 4.935 -9.465 -15.533 1.00 57.16 89 LYS A CA 1
ATOM 697 C C . LYS A 1 89 ? 3.989 -10.636 -15.331 1.00 57.16 89 LYS A C 1
ATOM 699 O O . LYS A 1 89 ? 3.287 -10.635 -14.296 1.00 57.16 89 LYS A O 1
#

Radius of gyration: 14.23 Å; Cα contacts (8 Å, |Δi|>4): 57; chains: 1; bounding box: 34×27×36 Å

Foldseek 3Di:
DVLVVVLVVVLCVCPPDVQLVPHDLVDPVSLVVSLVVLVVQLVVLVVVLVCCVVVVDDPDPCNDNVNSVSSNVSSVVVSVCSVVVNPPD

Solvent-accessible surface area (backbone atoms only — not comparable to full-atom values): 5164 Å² total; per-residue (Å²): 109,67,71,58,52,53,47,52,56,52,52,54,70,61,38,88,66,67,55,37,71,84,46,53,69,88,40,70,66,37,33,49,51,25,50,50,55,48,51,53,54,45,51,52,44,52,53,49,47,51,50,38,70,75,66,72,61,76,92,52,91,88,62,41,69,66,48,40,51,52,50,46,53,48,53,51,52,49,47,52,27,54,75,66,76,47,61,96,108